Protein AF-A0A950RN17-F1 (afdb_monomer)

Radius of gyration: 42.01 Å; Cα contacts (8 Å, |Δi|>4): 14; chains: 1; bounding box: 88×68×85 Å

Mean predicted aligned error: 19.27 Å

Foldseek 3Di:
DVVVCCVVVVVVVVVVCVVVVVVVVVVVVVVVVVVVVVVVVVVVVVVVVVVVVVVVVCPDPVVVVCCCCPVVVHDDVPDDDDDPPPPPVPPPPPPPPPDDDPDPDPPPPPDPPVVVVCVVVPD

Solvent-accessible surface area (backbone atoms only — not comparable to full-atom values): 7624 Å² total; per-residue (Å²): 109,72,69,63,52,46,67,58,46,51,59,52,52,52,49,51,50,54,60,50,51,54,54,52,54,50,52,52,50,54,50,52,50,51,52,51,53,51,52,51,51,54,53,52,50,53,51,50,53,52,53,50,51,54,50,56,52,54,68,33,71,67,43,45,48,47,46,32,42,74,76,64,68,49,74,61,97,86,64,80,84,81,77,82,72,74,60,80,80,69,55,74,80,79,68,82,82,70,89,79,73,96,60,81,77,73,75,74,74,84,66,60,69,70,60,62,54,48,49,75,78,74,104

pLDDT: mean 80.18, std 14.27, range [46.09, 97.69]

Secondary structure (DSSP, 8-state):
-HHHHHHHHHHHHHHHHHHHHHHHHHHHHHHHHHHHHHHHHHHHHHHHHHHHHHHHHHTSHHHHHHHHHHTS----TT---------GGGSPP-----------------S-HHHHHHHHHH-

Sequence (123 aa):
MLRLAAVLAVPLVLYALVATGQKALDNYRLNREADALRAEVVALRGQNIQLQQDIEDARTDVAIERIAREQLGLVKPGDKPLVLLGDAASAPPAQPSAAAGAGPARPADQRPIWRQWWDVFFG

Structure (mmCIF, N/CA/C/O backbone):
data_AF-A0A950RN17-F1
#
_entry.id   AF-A0A950RN17-F1
#
loop_
_atom_site.group_PDB
_atom_site.id
_atom_site.type_symbol
_atom_site.label_atom_id
_atom_site.label_alt_id
_atom_site.label_comp_id
_atom_site.label_asym_id
_atom_site.label_entity_id
_atom_site.label_seq_id
_atom_site.pdbx_PDB_ins_code
_atom_site.Cartn_x
_atom_site.Cartn_y
_atom_site.Cartn_z
_atom_site.occupancy
_atom_site.B_iso_or_equiv
_atom_site.auth_seq_id
_atom_site.auth_comp_id
_atom_site.auth_asym_id
_atom_site.auth_atom_id
_atom_site.pdbx_PDB_model_num
ATOM 1 N N . MET A 1 1 ? 37.299 10.745 -46.561 1.0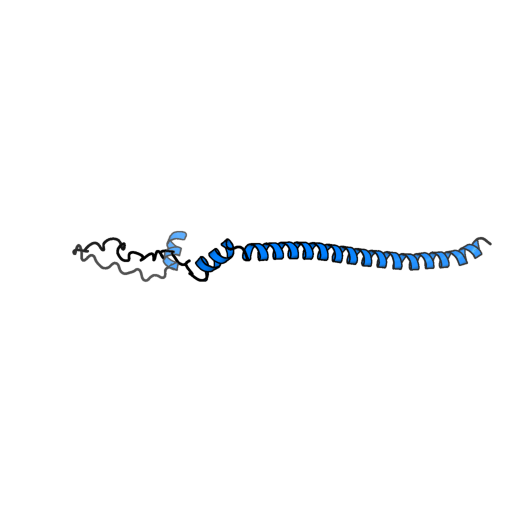0 69.44 1 MET A N 1
ATOM 2 C CA . MET A 1 1 ? 36.885 11.370 -45.283 1.00 69.44 1 MET A CA 1
ATOM 3 C C . MET A 1 1 ? 35.641 10.721 -44.675 1.00 69.44 1 MET A C 1
ATOM 5 O O . MET A 1 1 ? 35.703 10.360 -43.510 1.00 69.44 1 MET A O 1
ATOM 9 N N . LEU A 1 2 ? 34.574 10.458 -45.446 1.00 76.25 2 LEU A N 1
ATOM 10 C CA . LEU A 1 2 ? 33.336 9.834 -44.932 1.00 76.25 2 LEU A CA 1
ATOM 11 C C . LEU A 1 2 ? 33.540 8.487 -44.199 1.00 76.25 2 LEU A C 1
ATOM 13 O O . LEU A 1 2 ? 32.965 8.269 -43.140 1.00 76.25 2 LEU A O 1
ATOM 17 N N . ARG A 1 3 ? 34.398 7.596 -44.721 1.00 83.19 3 ARG A N 1
ATOM 18 C CA . ARG A 1 3 ? 34.675 6.285 -44.095 1.00 83.19 3 ARG A CA 1
ATOM 19 C C . ARG A 1 3 ? 35.429 6.386 -42.762 1.00 83.19 3 ARG A C 1
ATOM 21 O O . ARG A 1 3 ? 35.144 5.617 -41.859 1.00 83.19 3 ARG A O 1
ATOM 28 N N . LEU A 1 4 ? 36.339 7.353 -42.621 1.00 80.12 4 LEU A N 1
ATOM 29 C CA . LEU A 1 4 ? 37.053 7.611 -41.360 1.00 80.12 4 LEU A CA 1
ATOM 30 C C . LEU A 1 4 ? 36.119 8.206 -40.299 1.00 80.12 4 LEU A C 1
ATOM 32 O O . LEU A 1 4 ? 36.166 7.794 -39.144 1.00 80.12 4 LEU A O 1
ATOM 36 N N . ALA A 1 5 ? 35.224 9.114 -40.703 1.00 83.94 5 ALA A N 1
ATOM 37 C CA . ALA A 1 5 ? 34.202 9.660 -39.813 1.00 83.94 5 ALA A CA 1
ATOM 38 C C . ALA A 1 5 ? 33.239 8.567 -39.317 1.00 83.94 5 ALA A C 1
ATOM 40 O O . ALA A 1 5 ? 32.924 8.520 -38.133 1.00 83.94 5 ALA A O 1
ATOM 41 N N . ALA A 1 6 ? 32.833 7.643 -40.195 1.00 85.38 6 ALA A N 1
ATOM 42 C CA . ALA A 1 6 ? 31.977 6.518 -39.825 1.00 85.38 6 ALA A CA 1
ATOM 43 C C . ALA A 1 6 ? 32.642 5.577 -38.803 1.00 85.38 6 ALA A C 1
ATOM 45 O O . ALA A 1 6 ? 31.998 5.172 -37.840 1.00 85.38 6 ALA A O 1
ATOM 46 N N . VAL A 1 7 ? 33.936 5.277 -38.964 1.00 91.00 7 VAL A N 1
ATOM 47 C CA . VAL A 1 7 ? 34.683 4.394 -38.046 1.00 91.00 7 VAL A CA 1
ATOM 48 C C . VAL A 1 7 ? 34.784 4.976 -36.629 1.00 91.00 7 VAL A C 1
ATOM 50 O O . VAL A 1 7 ? 34.769 4.214 -35.669 1.00 91.00 7 VAL A O 1
ATOM 53 N N . LEU A 1 8 ? 34.824 6.304 -36.478 1.00 86.75 8 LEU A N 1
ATOM 54 C CA . LEU A 1 8 ? 34.800 6.969 -35.167 1.00 86.75 8 LEU A CA 1
ATOM 55 C C . LEU A 1 8 ? 33.380 7.182 -34.619 1.00 86.75 8 LEU A C 1
ATOM 57 O O . LEU A 1 8 ? 33.163 7.076 -33.414 1.00 86.75 8 LEU A O 1
ATOM 61 N N . ALA A 1 9 ? 32.404 7.460 -35.484 1.00 90.62 9 ALA A N 1
ATOM 62 C CA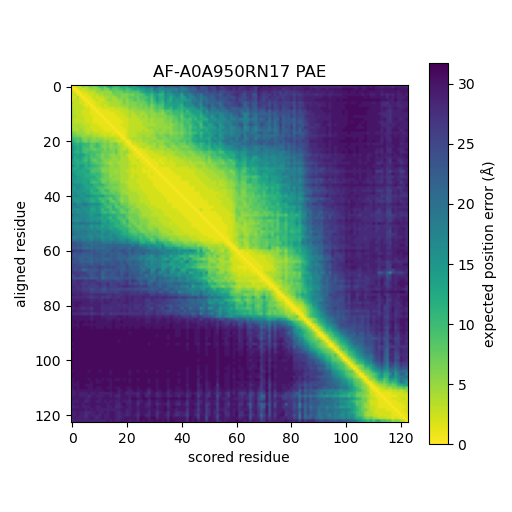 . ALA A 1 9 ? 31.033 7.743 -35.066 1.00 90.62 9 ALA A CA 1
ATOM 63 C C . ALA A 1 9 ? 30.285 6.490 -34.586 1.00 90.62 9 ALA A C 1
ATOM 65 O O . ALA A 1 9 ? 29.555 6.555 -33.601 1.00 90.62 9 ALA A O 1
ATOM 66 N N . VAL A 1 10 ? 30.478 5.342 -35.242 1.00 93.06 10 VAL A N 1
ATOM 67 C CA . VAL A 1 10 ? 29.800 4.083 -34.887 1.00 93.06 10 VAL A CA 1
ATOM 68 C C . VAL A 1 10 ? 30.054 3.648 -33.435 1.00 93.06 10 VAL A C 1
ATOM 70 O O . VAL A 1 10 ? 29.071 3.436 -32.726 1.00 93.06 10 VAL A O 1
ATOM 73 N N . PRO A 1 11 ? 31.302 3.545 -32.932 1.00 92.88 11 PRO A N 1
ATOM 74 C CA . PRO A 1 11 ? 31.536 3.157 -31.541 1.00 92.88 11 PRO A CA 1
ATOM 75 C C . PRO A 1 11 ? 31.027 4.206 -30.546 1.00 92.88 11 PRO A C 1
ATOM 77 O O . PRO A 1 11 ? 30.548 3.835 -29.479 1.00 92.88 11 PRO A O 1
ATOM 80 N N . LEU A 1 12 ? 31.060 5.497 -30.899 1.00 92.31 12 LEU A N 1
ATOM 81 C CA . LEU A 1 12 ? 30.516 6.569 -30.061 1.00 92.31 12 LEU A CA 1
ATOM 82 C C . LEU A 1 12 ? 28.993 6.437 -29.899 1.00 92.31 12 LEU A C 1
ATOM 84 O O . LEU A 1 12 ? 28.470 6.523 -28.789 1.00 92.31 12 LEU A O 1
ATOM 88 N N . VAL A 1 13 ? 28.284 6.182 -31.002 1.00 93.31 13 VAL A N 1
ATOM 89 C CA . VAL A 1 13 ? 26.833 5.947 -31.002 1.00 93.31 13 VAL A CA 1
ATOM 90 C C . VAL A 1 13 ? 26.497 4.655 -30.261 1.00 93.31 13 VAL A C 1
ATOM 92 O O . VAL A 1 13 ? 25.559 4.639 -29.467 1.00 93.31 13 VAL A O 1
ATOM 95 N N . LEU A 1 14 ? 27.281 3.591 -30.456 1.00 91.94 14 LEU A N 1
ATOM 96 C CA . LEU A 1 14 ? 27.103 2.327 -29.741 1.00 91.94 14 LEU A CA 1
ATOM 97 C C . LEU A 1 14 ? 27.278 2.514 -28.224 1.00 91.94 14 LEU A C 1
ATOM 99 O O . LEU A 1 14 ? 26.457 2.040 -27.442 1.00 91.94 14 LEU A O 1
ATOM 103 N N . TYR A 1 15 ? 28.304 3.260 -27.809 1.00 92.81 15 TYR A N 1
ATOM 104 C CA . TYR A 1 15 ? 28.537 3.608 -26.409 1.00 92.81 15 TYR A CA 1
ATOM 105 C C . TYR A 1 15 ? 27.373 4.424 -25.829 1.00 92.81 15 TYR A C 1
ATOM 107 O O . TYR A 1 15 ? 26.866 4.099 -24.755 1.00 92.81 15 TYR A O 1
ATOM 115 N N . ALA A 1 16 ? 26.895 5.437 -26.558 1.00 88.38 16 ALA A N 1
ATOM 116 C CA . ALA A 1 16 ? 25.745 6.238 -26.146 1.00 88.38 16 ALA A CA 1
ATOM 117 C C . ALA A 1 16 ? 24.456 5.403 -26.028 1.00 88.38 16 ALA A C 1
ATOM 119 O O . ALA A 1 16 ? 23.687 5.605 -25.087 1.00 88.38 16 ALA A O 1
ATOM 120 N N . LEU A 1 17 ? 24.233 4.435 -26.922 1.00 89.38 17 LEU A N 1
ATOM 121 C CA . LEU A 1 17 ? 23.099 3.506 -26.856 1.00 89.38 17 LEU A CA 1
ATOM 122 C C . LEU A 1 17 ? 23.149 2.637 -25.596 1.00 89.38 17 LEU A C 1
ATOM 124 O O . LEU A 1 17 ? 22.153 2.542 -24.880 1.00 89.38 17 LEU A O 1
ATOM 128 N N . VAL A 1 18 ? 24.308 2.052 -25.287 1.00 86.69 18 VAL A N 1
ATOM 129 C CA . VAL A 1 18 ? 24.483 1.210 -24.092 1.00 86.69 18 VAL A CA 1
ATOM 130 C C . VAL A 1 18 ? 24.330 2.034 -22.810 1.00 86.69 18 VAL A C 1
ATOM 132 O O . VAL A 1 18 ? 23.594 1.635 -21.906 1.00 86.69 18 VAL A O 1
ATOM 135 N N . ALA A 1 19 ? 24.954 3.214 -22.749 1.00 84.00 19 ALA A N 1
ATOM 136 C CA . ALA A 1 19 ? 24.894 4.095 -21.584 1.00 84.00 19 ALA A CA 1
ATOM 137 C C . ALA A 1 19 ? 23.470 4.611 -21.311 1.00 84.00 19 ALA A C 1
ATOM 139 O O . ALA A 1 19 ? 23.039 4.682 -20.159 1.00 84.00 19 ALA A O 1
ATOM 140 N N . THR A 1 20 ? 22.721 4.958 -22.361 1.00 83.69 20 THR A N 1
ATOM 141 C CA . THR A 1 20 ? 21.329 5.421 -22.230 1.00 83.69 20 THR A CA 1
ATOM 142 C C . THR A 1 20 ? 20.382 4.269 -21.897 1.00 83.69 20 THR A C 1
ATOM 144 O O . THR A 1 20 ? 19.475 4.437 -21.083 1.00 83.69 20 THR A O 1
ATOM 147 N N . GLY A 1 21 ? 20.612 3.085 -22.475 1.00 85.06 21 GLY A N 1
ATOM 148 C CA . GLY A 1 21 ? 19.787 1.900 -22.243 1.00 85.06 21 GLY A CA 1
ATOM 149 C C . GLY A 1 21 ? 19.788 1.447 -20.783 1.00 85.06 21 GLY A C 1
ATOM 150 O O . GLY A 1 21 ? 18.724 1.203 -20.216 1.00 85.06 21 GLY A O 1
ATOM 151 N N . GLN A 1 22 ? 20.961 1.409 -20.143 1.00 83.38 22 GLN A N 1
ATOM 152 C CA . GLN A 1 22 ? 21.079 1.057 -18.721 1.00 83.38 22 GLN A CA 1
ATOM 153 C C . GLN A 1 22 ? 20.341 2.062 -17.824 1.00 83.38 22 GLN A C 1
ATOM 155 O O . GLN A 1 22 ? 19.527 1.674 -16.990 1.00 83.38 22 GLN A O 1
ATOM 160 N N . LYS A 1 23 ? 20.525 3.364 -18.072 1.00 83.50 23 LYS A N 1
ATOM 161 C CA . LYS A 1 23 ? 19.847 4.425 -17.311 1.00 83.50 23 LYS A CA 1
ATOM 162 C C . LYS A 1 23 ? 18.327 4.400 -17.465 1.00 83.50 23 LYS A C 1
ATOM 164 O O . LYS A 1 23 ? 17.616 4.740 -16.521 1.00 83.50 23 LYS A O 1
ATOM 169 N N . ALA A 1 24 ? 17.817 4.035 -18.639 1.00 84.75 24 ALA A N 1
ATOM 170 C CA . ALA A 1 24 ? 16.380 3.922 -18.869 1.00 84.75 24 ALA A CA 1
ATOM 171 C C . ALA A 1 24 ? 15.765 2.767 -18.060 1.00 84.75 24 ALA A C 1
ATOM 173 O O . ALA A 1 24 ? 14.709 2.935 -17.452 1.00 84.75 24 ALA A O 1
ATOM 174 N N . LEU A 1 25 ? 16.452 1.621 -18.006 1.00 85.25 25 LEU A N 1
ATOM 175 C CA . LEU A 1 25 ? 16.035 0.460 -17.214 1.00 85.25 25 LEU A CA 1
ATOM 176 C C . LEU A 1 25 ? 16.034 0.756 -15.712 1.00 85.25 25 LEU A C 1
ATOM 178 O O . LEU A 1 25 ? 15.069 0.415 -15.027 1.00 85.25 25 LEU A O 1
ATOM 182 N N . ASP A 1 26 ? 17.075 1.419 -15.211 1.00 89.12 26 ASP A N 1
ATOM 183 C CA . ASP A 1 26 ? 17.168 1.769 -13.793 1.00 89.12 26 ASP A CA 1
ATOM 184 C C . ASP A 1 26 ? 16.091 2.779 -13.398 1.00 89.12 26 ASP A C 1
ATOM 186 O O . ASP A 1 26 ? 15.368 2.553 -12.430 1.00 89.12 26 ASP A O 1
ATOM 190 N N . ASN A 1 27 ? 15.884 3.835 -14.193 1.00 91.00 27 ASN A N 1
ATOM 191 C CA . ASN A 1 27 ? 14.799 4.787 -13.942 1.00 91.00 27 ASN A CA 1
ATOM 192 C C . ASN A 1 27 ? 13.427 4.106 -13.932 1.00 91.00 27 ASN A C 1
ATOM 194 O O . ASN A 1 27 ? 12.606 4.403 -13.069 1.00 91.00 27 ASN A O 1
ATOM 198 N N . TYR A 1 28 ? 13.176 3.168 -14.848 1.00 90.75 28 TYR A N 1
ATOM 199 C CA . TYR A 1 28 ? 11.914 2.432 -14.867 1.00 90.75 28 TYR A CA 1
ATOM 200 C C . TYR A 1 28 ? 11.708 1.593 -13.596 1.00 90.75 28 TYR A C 1
ATOM 202 O O . TYR A 1 28 ? 10.607 1.574 -13.042 1.00 90.75 28 TYR A O 1
ATOM 210 N N . ARG A 1 29 ? 12.762 0.930 -13.103 1.00 91.56 29 ARG A N 1
ATOM 211 C CA . ARG A 1 29 ? 12.724 0.157 -11.850 1.00 91.56 29 ARG A CA 1
ATOM 212 C C . ARG A 1 29 ? 12.482 1.050 -10.637 1.00 91.56 29 ARG A C 1
ATOM 214 O O . ARG A 1 29 ? 11.577 0.761 -9.862 1.00 91.56 29 ARG A O 1
ATOM 221 N N . LEU A 1 30 ? 13.226 2.150 -10.522 1.00 92.62 30 LEU A N 1
ATOM 222 C CA . LEU A 1 30 ? 13.065 3.113 -9.431 1.00 92.62 30 LEU A CA 1
ATOM 223 C C . LEU A 1 30 ? 11.653 3.705 -9.416 1.00 92.62 30 LEU A C 1
ATOM 225 O O . LEU A 1 30 ? 11.051 3.839 -8.355 1.00 92.62 30 LEU A O 1
ATOM 229 N N . ASN A 1 31 ? 11.099 4.033 -10.585 1.00 94.12 31 ASN A N 1
ATOM 230 C CA . ASN A 1 31 ? 9.759 4.603 -10.659 1.00 94.12 31 ASN A CA 1
ATOM 231 C C . ASN A 1 31 ? 8.684 3.577 -10.270 1.00 94.12 31 ASN A C 1
ATOM 233 O O . ASN A 1 31 ? 7.763 3.908 -9.532 1.00 94.12 31 ASN A O 1
ATOM 237 N N . ARG A 1 32 ? 8.837 2.317 -10.699 1.00 95.12 32 ARG A N 1
ATOM 238 C CA . ARG A 1 32 ? 7.983 1.194 -10.271 1.00 95.12 32 ARG A CA 1
ATOM 239 C C . ARG A 1 32 ? 8.004 0.999 -8.757 1.00 95.12 32 ARG A C 1
ATOM 241 O O . ARG A 1 32 ? 6.949 0.807 -8.162 1.00 95.12 32 ARG A O 1
ATOM 248 N N . GLU A 1 33 ? 9.185 1.038 -8.150 1.00 94.69 33 GLU A N 1
ATOM 249 C CA . GLU A 1 33 ? 9.347 0.902 -6.702 1.00 94.69 33 GLU A CA 1
ATOM 250 C C . GLU A 1 33 ? 8.727 2.094 -5.963 1.00 94.69 33 GLU A C 1
ATOM 252 O O . GLU A 1 33 ? 7.950 1.905 -5.030 1.00 94.69 33 GLU A O 1
ATOM 257 N N . ALA A 1 34 ? 8.962 3.317 -6.443 1.00 95.56 34 ALA A N 1
ATOM 258 C CA . ALA A 1 34 ? 8.337 4.515 -5.893 1.00 95.56 34 ALA A CA 1
ATOM 259 C 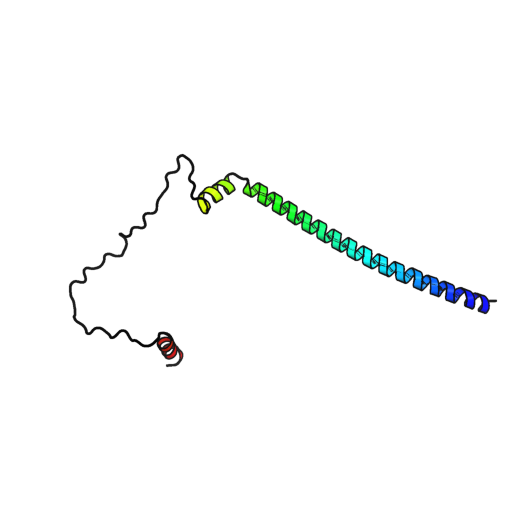C . ALA A 1 34 ? 6.802 4.455 -5.961 1.00 95.56 34 ALA A C 1
ATOM 261 O O . ALA A 1 34 ? 6.131 4.834 -5.002 1.00 95.56 34 ALA A O 1
ATOM 262 N N . ASP A 1 35 ? 6.236 3.967 -7.065 1.00 96.50 35 ASP A N 1
ATOM 263 C CA . ASP A 1 35 ? 4.788 3.826 -7.219 1.00 96.50 35 ASP A CA 1
ATOM 264 C C . ASP A 1 35 ? 4.214 2.736 -6.301 1.00 96.50 35 ASP A C 1
ATOM 266 O O . ASP A 1 35 ? 3.155 2.941 -5.702 1.00 96.50 35 ASP A O 1
ATOM 270 N N . ALA A 1 36 ? 4.930 1.624 -6.108 1.00 96.69 36 ALA A N 1
ATOM 271 C CA . ALA A 1 36 ? 4.549 0.587 -5.150 1.00 96.69 36 ALA A CA 1
ATOM 272 C C . ALA A 1 36 ? 4.543 1.117 -3.705 1.00 96.69 36 ALA A C 1
ATOM 274 O O . ALA A 1 36 ? 3.544 0.968 -3.001 1.00 96.69 36 ALA A O 1
ATOM 275 N N . LEU A 1 37 ? 5.605 1.817 -3.293 1.00 96.50 37 LEU A N 1
ATOM 276 C CA . LEU A 1 37 ? 5.697 2.435 -1.966 1.00 96.50 37 LEU A CA 1
ATOM 277 C C . LEU A 1 37 ? 4.601 3.486 -1.750 1.00 96.50 37 LEU A C 1
ATOM 279 O O . LEU A 1 37 ? 4.008 3.565 -0.677 1.00 96.50 37 LEU A O 1
ATOM 283 N N . ARG A 1 38 ? 4.289 4.296 -2.768 1.00 96.69 38 ARG A N 1
ATOM 284 C CA . ARG A 1 38 ? 3.184 5.266 -2.694 1.00 96.69 38 ARG A CA 1
ATOM 285 C C . ARG A 1 38 ? 1.844 4.573 -2.469 1.00 96.69 38 ARG A C 1
ATOM 287 O O . ARG A 1 38 ? 1.065 5.041 -1.639 1.00 96.69 38 ARG A O 1
ATOM 294 N N . ALA A 1 39 ? 1.579 3.477 -3.180 1.00 96.69 39 ALA A N 1
ATOM 295 C CA . ALA A 1 39 ? 0.357 2.701 -3.000 1.00 96.69 39 ALA A CA 1
ATOM 296 C C . ALA A 1 39 ? 0.264 2.115 -1.581 1.00 96.69 39 ALA A C 1
ATOM 298 O O . ALA A 1 39 ? -0.788 2.206 -0.948 1.00 96.69 39 ALA A O 1
ATOM 299 N N . GLU A 1 40 ? 1.372 1.597 -1.050 1.00 96.50 40 GLU A N 1
ATOM 300 C CA . GLU A 1 40 ? 1.447 1.080 0.319 1.00 96.50 40 GLU A CA 1
ATOM 301 C C . GLU A 1 40 ? 1.177 2.171 1.364 1.00 96.50 40 GLU A C 1
ATOM 303 O O . GLU A 1 40 ? 0.370 1.977 2.271 1.00 96.50 40 GLU A O 1
ATOM 308 N N . VAL A 1 41 ? 1.763 3.361 1.201 1.00 97.25 41 VAL A N 1
ATOM 309 C CA . VAL A 1 41 ? 1.505 4.505 2.089 1.00 97.25 41 VAL A CA 1
ATOM 310 C C . VAL A 1 41 ? 0.027 4.897 2.082 1.00 97.25 41 VAL A C 1
ATOM 312 O O . VAL A 1 41 ? -0.534 5.192 3.137 1.00 97.25 41 VAL A O 1
ATOM 315 N N . VAL A 1 42 ? -0.621 4.912 0.914 1.00 97.69 42 VAL A N 1
ATOM 316 C CA . VAL A 1 42 ? -2.058 5.212 0.814 1.00 97.69 42 VAL A CA 1
ATOM 317 C C . VAL A 1 42 ? -2.885 4.142 1.529 1.00 97.69 42 VAL A C 1
ATOM 319 O O . VAL A 1 42 ? -3.774 4.490 2.307 1.00 97.69 42 VAL A O 1
ATOM 322 N N . ALA A 1 43 ? -2.562 2.862 1.332 1.00 97.25 43 ALA A N 1
ATOM 323 C CA . ALA A 1 43 ? -3.244 1.758 2.001 1.00 97.25 43 ALA A CA 1
ATOM 324 C C . ALA A 1 43 ? -3.095 1.831 3.531 1.00 97.25 43 ALA A C 1
ATOM 326 O O . ALA A 1 43 ? -4.092 1.763 4.250 1.00 97.25 43 ALA A O 1
ATOM 327 N N . LEU A 1 44 ? -1.875 2.047 4.032 1.00 96.44 44 LEU A N 1
ATOM 328 C CA . LEU A 1 44 ? -1.592 2.172 5.464 1.00 96.44 44 LEU A CA 1
ATOM 329 C C . LEU A 1 44 ? -2.286 3.382 6.090 1.00 96.44 44 LEU A C 1
ATOM 331 O O . LEU A 1 44 ? -2.808 3.286 7.198 1.00 96.44 44 LEU A O 1
ATOM 335 N N . ARG A 1 45 ? -2.342 4.518 5.387 1.00 96.62 45 ARG A N 1
ATOM 336 C CA . ARG A 1 45 ? -3.098 5.689 5.854 1.00 96.62 45 ARG A CA 1
ATOM 337 C C . ARG A 1 45 ? -4.591 5.395 5.951 1.00 96.62 45 ARG A C 1
ATOM 339 O O . ARG A 1 45 ? -5.201 5.773 6.944 1.00 96.62 45 ARG A O 1
ATOM 346 N N . GLY A 1 46 ? -5.159 4.698 4.965 1.00 97.00 46 GLY A N 1
ATOM 347 C CA . GLY A 1 46 ? -6.557 4.267 5.003 1.00 97.00 46 GLY A CA 1
ATOM 348 C C . GLY A 1 46 ? -6.849 3.361 6.201 1.00 97.00 46 GLY A C 1
ATOM 349 O O . GLY A 1 46 ? -7.791 3.614 6.946 1.00 97.00 46 GLY A O 1
ATOM 350 N N . GLN A 1 47 ? -5.988 2.369 6.443 1.00 95.81 47 GLN A N 1
ATOM 351 C CA . GLN A 1 47 ? -6.095 1.497 7.618 1.00 95.81 47 GLN A CA 1
ATOM 352 C C . GLN A 1 47 ? -5.990 2.291 8.919 1.00 95.81 47 GLN A C 1
ATOM 354 O O . GLN A 1 47 ? -6.783 2.088 9.829 1.00 95.81 47 GLN A O 1
ATOM 359 N N . ASN A 1 48 ? -5.043 3.224 9.010 1.00 96.31 48 ASN A N 1
ATOM 360 C CA . ASN A 1 48 ? -4.867 4.026 10.212 1.00 96.31 48 ASN A CA 1
ATOM 361 C C . ASN A 1 48 ? -6.110 4.870 10.530 1.00 96.31 48 ASN A C 1
ATOM 363 O O . ASN A 1 48 ? -6.526 4.907 11.682 1.00 96.31 48 ASN A O 1
ATOM 367 N N . ILE A 1 49 ? -6.729 5.489 9.519 1.00 96.62 49 ILE A N 1
ATOM 368 C CA . ILE A 1 49 ? -7.981 6.242 9.687 1.00 96.62 49 ILE A CA 1
ATOM 369 C C . ILE A 1 49 ? -9.100 5.324 10.184 1.00 96.62 49 ILE A C 1
ATOM 371 O O . ILE A 1 49 ? -9.800 5.691 11.123 1.00 96.62 49 ILE A O 1
ATOM 375 N N . GLN A 1 50 ? -9.241 4.131 9.600 1.00 94.69 50 GLN A N 1
ATOM 376 C CA . GLN A 1 50 ? -10.247 3.166 10.044 1.00 94.69 50 GLN A CA 1
ATOM 377 C C . GLN A 1 50 ? -10.028 2.760 11.505 1.00 94.69 50 GLN A C 1
ATOM 379 O O . GLN A 1 50 ? -10.946 2.842 12.309 1.00 94.69 50 GLN A O 1
ATOM 384 N N . LEU A 1 51 ? -8.794 2.411 11.880 1.00 94.44 51 LEU A N 1
ATOM 385 C CA . LEU A 1 51 ? -8.471 2.047 13.261 1.00 94.44 51 LEU A CA 1
ATOM 386 C C . LEU A 1 51 ? -8.732 3.200 14.239 1.00 94.44 51 LEU A C 1
ATOM 388 O O . LEU A 1 51 ? -9.153 2.961 15.366 1.00 94.44 51 LEU A O 1
ATOM 392 N N . GLN A 1 52 ? -8.476 4.446 13.836 1.00 92.62 52 GLN A N 1
ATOM 393 C CA . GLN A 1 52 ? -8.800 5.604 14.668 1.00 92.62 52 GLN A CA 1
ATOM 394 C C . GLN A 1 52 ? -10.310 5.732 14.886 1.00 92.62 52 GLN A C 1
ATOM 396 O O . GLN A 1 52 ? -10.726 5.978 16.013 1.00 92.62 52 GLN A O 1
ATOM 401 N N . GLN A 1 53 ? -11.121 5.524 13.846 1.00 91.88 53 GLN A N 1
ATOM 402 C CA . GLN A 1 53 ? -12.581 5.517 13.973 1.00 91.88 53 GLN A CA 1
ATOM 403 C C . GLN A 1 53 ? -13.049 4.402 14.906 1.00 91.88 53 GLN A C 1
ATOM 405 O O . GLN A 1 53 ? -13.805 4.672 15.832 1.00 91.88 53 GLN A O 1
ATOM 410 N N . ASP A 1 54 ? -12.516 3.190 14.746 1.00 87.19 54 ASP A N 1
ATOM 411 C CA . ASP A 1 54 ? -12.860 2.053 15.601 1.00 87.19 54 ASP A CA 1
ATOM 412 C C . ASP A 1 54 ? -12.513 2.325 17.080 1.00 87.19 54 ASP A C 1
ATOM 414 O O . ASP A 1 54 ? -13.257 1.937 17.983 1.00 87.19 54 ASP A O 1
ATOM 418 N N . ILE A 1 55 ? -11.394 3.012 17.350 1.00 88.00 55 ILE A N 1
ATOM 419 C CA . ILE A 1 55 ? -11.002 3.426 18.707 1.00 88.00 55 ILE A CA 1
ATOM 420 C C . ILE A 1 55 ? -11.973 4.465 19.271 1.00 88.00 55 ILE A C 1
ATOM 422 O O . ILE A 1 55 ? -12.365 4.355 20.433 1.00 88.00 55 ILE A O 1
ATOM 426 N N . GLU A 1 56 ? -12.338 5.477 18.488 1.00 86.75 56 GLU A N 1
ATOM 427 C CA . GLU A 1 56 ? -13.277 6.510 18.929 1.00 86.75 56 GLU A CA 1
ATOM 428 C C . GLU A 1 56 ? -14.673 5.921 19.175 1.00 86.75 56 GLU A C 1
ATOM 430 O O . GLU A 1 56 ? -15.271 6.183 20.219 1.00 86.75 56 GLU A O 1
ATOM 435 N N . ASP A 1 57 ? -15.139 5.022 18.308 1.00 82.69 57 ASP A N 1
ATOM 436 C CA . ASP A 1 57 ? -16.394 4.293 18.489 1.00 82.69 57 ASP A CA 1
ATOM 437 C C . ASP A 1 57 ? -16.356 3.413 19.745 1.00 82.69 57 ASP A C 1
ATOM 439 O O . ASP A 1 57 ? -17.300 3.415 20.541 1.00 82.69 57 ASP A O 1
ATOM 443 N N . ALA A 1 58 ? -15.248 2.705 19.985 1.00 78.12 58 ALA A N 1
ATOM 444 C CA . ALA A 1 58 ? -15.060 1.886 21.182 1.00 78.12 58 ALA A CA 1
ATOM 445 C C . ALA A 1 58 ? -15.015 2.706 22.485 1.00 78.12 58 ALA A C 1
ATOM 447 O O . ALA A 1 58 ? -15.303 2.167 23.555 1.00 78.12 58 ALA A O 1
ATOM 448 N N . ARG A 1 59 ? -14.672 3.998 22.412 1.00 79.38 59 ARG A N 1
ATOM 449 C CA . ARG A 1 59 ? -14.675 4.929 23.553 1.00 79.38 59 ARG A CA 1
ATOM 450 C C . ARG A 1 59 ? -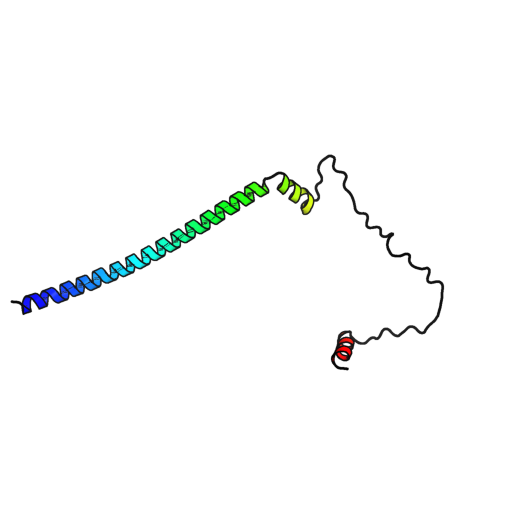16.050 5.508 23.863 1.00 79.38 59 ARG A C 1
ATOM 452 O O . ARG A 1 59 ? -16.206 6.128 24.912 1.00 79.38 59 ARG A O 1
ATOM 459 N N . THR A 1 60 ? -17.036 5.330 22.987 1.00 82.56 60 THR A N 1
ATOM 460 C CA . THR A 1 60 ? -18.393 5.817 23.247 1.00 82.56 60 THR A CA 1
ATOM 461 C C . THR A 1 60 ? -19.036 5.072 24.418 1.00 82.56 60 THR A C 1
ATOM 463 O O . THR A 1 60 ? -18.855 3.863 24.587 1.00 82.56 60 THR A O 1
ATOM 466 N N . ASP A 1 61 ? -19.861 5.777 25.197 1.00 74.56 61 ASP A N 1
ATOM 467 C CA . ASP A 1 61 ? -20.593 5.198 26.334 1.00 74.56 61 ASP A CA 1
ATOM 468 C C . ASP A 1 61 ? -21.431 3.975 25.936 1.00 74.56 61 ASP A C 1
ATOM 470 O O . ASP A 1 61 ? -21.585 3.045 26.723 1.00 74.56 61 ASP A O 1
ATOM 474 N N . VAL A 1 62 ? -21.936 3.942 24.698 1.00 79.81 62 VAL A N 1
ATOM 475 C CA . VAL A 1 62 ? -22.707 2.817 24.150 1.00 79.81 62 VAL A CA 1
ATOM 476 C C . VAL A 1 62 ? -21.833 1.576 23.975 1.00 79.81 62 VAL A C 1
ATOM 478 O O . VAL A 1 62 ? -22.249 0.477 24.341 1.00 79.81 62 VAL A O 1
ATOM 481 N N . ALA A 1 63 ? -20.619 1.726 23.441 1.00 76.31 63 ALA A N 1
ATOM 482 C CA . ALA A 1 63 ? -19.693 0.610 23.272 1.00 76.31 63 ALA A CA 1
ATOM 483 C C . ALA A 1 63 ? -19.188 0.090 24.625 1.00 76.31 63 ALA A C 1
ATOM 485 O O . ALA A 1 63 ? -19.131 -1.124 24.836 1.00 76.31 63 ALA A O 1
ATOM 486 N N . ILE A 1 64 ? -18.903 0.999 25.561 1.00 80.69 64 ILE A N 1
ATOM 487 C CA . ILE A 1 64 ? -18.520 0.664 26.937 1.00 80.69 64 ILE A CA 1
ATOM 488 C C . ILE A 1 64 ? -19.659 -0.080 27.639 1.00 80.69 64 ILE A C 1
ATOM 490 O O . ILE A 1 64 ? -19.424 -1.121 28.248 1.00 80.69 64 ILE A O 1
ATOM 494 N N . GLU A 1 65 ? -20.897 0.403 27.525 1.00 82.38 65 GLU A N 1
ATOM 495 C CA . GLU A 1 65 ? -22.071 -0.251 28.101 1.00 82.38 65 GLU A CA 1
ATOM 496 C C . GLU A 1 65 ? -22.317 -1.629 27.481 1.00 82.38 65 GLU A C 1
ATOM 498 O O . GLU A 1 65 ? -22.604 -2.578 28.210 1.00 82.38 65 GLU A O 1
ATOM 503 N N . ARG A 1 66 ? -22.141 -1.774 26.163 1.00 82.00 66 ARG A N 1
ATOM 504 C CA . ARG A 1 66 ? -22.239 -3.070 25.484 1.00 82.00 66 ARG A CA 1
ATOM 505 C C . ARG A 1 66 ? -21.220 -4.063 26.041 1.00 82.00 66 ARG A C 1
ATOM 507 O O . ARG A 1 66 ? -21.600 -5.157 26.441 1.00 82.00 66 ARG A O 1
ATOM 514 N N . ILE A 1 67 ? -19.945 -3.676 26.135 1.00 82.06 67 ILE A N 1
ATOM 515 C CA . ILE A 1 67 ? -18.890 -4.534 26.703 1.00 82.06 67 ILE A CA 1
ATOM 516 C C . ILE A 1 67 ? -19.187 -4.851 28.177 1.00 82.06 67 ILE A C 1
ATOM 518 O O . ILE A 1 67 ? -19.085 -6.005 28.595 1.00 82.06 67 ILE A O 1
ATOM 522 N N . ALA A 1 68 ? -19.608 -3.853 28.957 1.00 84.31 68 ALA A N 1
ATOM 523 C CA . ALA A 1 68 ? -19.952 -4.015 30.364 1.00 84.31 68 ALA A CA 1
ATOM 524 C C . ALA A 1 68 ? -21.102 -5.013 30.568 1.00 84.31 68 ALA A C 1
ATOM 526 O O . ALA A 1 68 ? -20.992 -5.885 31.425 1.00 84.31 68 ALA A O 1
ATOM 527 N N . ARG A 1 69 ? -22.171 -4.938 29.767 1.00 83.19 69 ARG A N 1
ATOM 528 C CA . ARG A 1 69 ? -23.338 -5.826 29.883 1.00 83.19 69 ARG A CA 1
ATOM 529 C C . ARG A 1 69 ? -23.089 -7.215 29.296 1.00 83.19 69 ARG A C 1
ATOM 531 O O . ARG A 1 69 ? -23.437 -8.203 29.933 1.00 83.19 69 ARG A O 1
ATOM 538 N N . GLU A 1 70 ? -22.500 -7.301 28.105 1.00 83.19 70 GLU A N 1
ATOM 539 C CA . GLU A 1 70 ? -22.364 -8.564 27.363 1.00 83.19 70 GLU A CA 1
ATOM 540 C C . GLU A 1 70 ? -21.163 -9.394 27.816 1.00 83.19 70 GLU A C 1
ATOM 542 O O . GLU A 1 70 ? -21.281 -10.605 27.980 1.00 83.19 70 GLU A O 1
ATOM 547 N N . GLN A 1 71 ? -20.003 -8.760 28.012 1.00 82.31 71 GLN A N 1
ATOM 548 C CA . GLN A 1 71 ? -18.765 -9.479 28.334 1.00 82.31 71 GLN A CA 1
ATOM 549 C C . GLN A 1 71 ? -18.513 -9.550 29.838 1.00 82.31 71 GLN A C 1
ATOM 551 O O . GLN A 1 71 ? -17.983 -10.547 30.323 1.00 82.31 71 GLN A O 1
ATOM 556 N N . LEU A 1 72 ? -18.878 -8.498 30.577 1.00 81.31 72 LEU A N 1
ATOM 557 C CA . LEU A 1 72 ? -18.590 -8.390 32.011 1.00 81.31 72 LEU A CA 1
ATOM 558 C C . LEU A 1 72 ? -19.821 -8.647 32.899 1.00 81.31 72 LEU A C 1
ATOM 560 O O . LEU A 1 72 ? -19.670 -8.752 34.115 1.00 81.31 72 LEU A O 1
ATOM 564 N N . GLY A 1 73 ? -21.029 -8.753 32.326 1.00 81.88 73 GLY A N 1
ATOM 565 C CA . GLY A 1 73 ? -22.274 -8.970 33.077 1.00 81.88 73 GLY A CA 1
ATOM 566 C C . GLY A 1 73 ? -22.612 -7.852 34.073 1.00 81.88 73 GLY A C 1
ATOM 567 O O . GLY A 1 73 ? -23.391 -8.060 35.003 1.00 81.88 73 GLY A O 1
ATOM 568 N N . LEU A 1 74 ? -22.002 -6.676 33.914 1.00 80.19 74 LEU A N 1
ATOM 569 C CA . LEU A 1 74 ? -22.171 -5.525 34.788 1.00 80.19 74 LEU A CA 1
ATOM 570 C C . LEU A 1 74 ? -23.483 -4.804 34.462 1.00 80.19 74 LEU A C 1
ATOM 572 O O . LEU A 1 74 ? -23.850 -4.612 33.302 1.00 80.19 74 LEU A O 1
ATOM 576 N N . VAL A 1 75 ? -24.177 -4.367 35.510 1.00 76.19 75 VAL A N 1
ATOM 577 C CA . VAL A 1 75 ? -25.445 -3.631 35.434 1.00 76.19 75 VAL A CA 1
ATOM 578 C C . VAL A 1 75 ? -25.279 -2.249 36.065 1.00 76.19 75 VAL A C 1
ATOM 580 O O . VAL A 1 75 ? -24.504 -2.088 37.011 1.00 76.19 75 VAL A O 1
ATOM 583 N N . LYS A 1 76 ? -25.969 -1.228 35.538 1.00 77.38 76 LYS A N 1
ATOM 584 C CA . LYS A 1 76 ? -25.853 0.141 36.064 1.00 77.38 76 LYS A CA 1
ATOM 585 C C . LYS A 1 76 ? -26.531 0.250 37.442 1.00 77.38 76 LYS A C 1
ATOM 587 O O . LYS A 1 76 ? -27.527 -0.433 37.685 1.00 77.38 76 LYS A O 1
ATOM 592 N N . PRO A 1 77 ? -26.043 1.118 38.353 1.00 68.62 77 PRO A N 1
ATOM 593 C CA . PRO A 1 77 ? -26.718 1.380 39.624 1.00 68.62 77 PRO A CA 1
ATOM 594 C C . PRO A 1 77 ? -28.159 1.860 39.381 1.00 68.62 77 PRO A C 1
ATOM 596 O O . PRO A 1 77 ? -28.362 2.918 38.790 1.00 68.62 77 PRO A O 1
ATOM 599 N N . GLY A 1 78 ? -29.151 1.074 39.814 1.00 73.88 78 GLY A N 1
ATOM 600 C CA . GLY A 1 78 ? -30.581 1.326 39.570 1.00 73.88 78 GLY A CA 1
ATOM 601 C C . GLY A 1 78 ? -31.253 0.357 38.587 1.00 73.88 78 GLY A C 1
ATOM 602 O O . GLY A 1 78 ? -32.483 0.292 38.562 1.00 73.88 78 GLY A O 1
ATOM 603 N N . ASP A 1 79 ? -30.483 -0.443 37.843 1.00 72.88 79 ASP A N 1
ATOM 604 C CA . ASP A 1 79 ? -31.019 -1.522 37.008 1.00 72.88 79 ASP A CA 1
ATOM 605 C C . ASP A 1 79 ? -31.538 -2.677 37.887 1.00 72.88 79 ASP A C 1
ATOM 607 O O . ASP A 1 79 ? -30.912 -3.062 38.878 1.00 72.88 79 ASP A O 1
ATOM 611 N N . LYS A 1 80 ? -32.685 -3.266 37.518 1.00 74.00 80 LYS A N 1
ATOM 612 C CA . LYS A 1 80 ? -33.220 -4.482 38.154 1.00 74.00 80 LYS A CA 1
ATOM 613 C C . LYS A 1 80 ? -32.756 -5.706 37.356 1.00 74.00 80 LYS A C 1
ATOM 615 O O . LYS A 1 80 ? -33.283 -5.913 36.262 1.00 74.00 80 LYS A O 1
ATOM 620 N N . PRO A 1 81 ? -31.799 -6.512 37.850 1.00 67.19 81 PRO A N 1
ATOM 621 C CA . PRO A 1 81 ? -31.347 -7.693 37.125 1.00 67.19 81 PRO A CA 1
ATOM 622 C C . PRO A 1 81 ? -32.496 -8.702 37.014 1.00 67.19 81 PRO A C 1
ATOM 624 O O . PRO A 1 81 ? -32.999 -9.201 38.021 1.00 67.19 81 PRO A O 1
ATOM 627 N N . LEU A 1 82 ? -32.929 -8.991 35.785 1.00 69.50 82 LEU A N 1
ATOM 628 C CA . LEU A 1 82 ? -33.906 -10.040 35.511 1.00 69.50 82 LEU A CA 1
ATOM 629 C C . LEU A 1 82 ? -33.156 -11.368 35.384 1.00 69.50 82 LEU A C 1
ATOM 631 O O . LEU A 1 82 ? -32.604 -11.686 34.333 1.00 69.50 82 LEU A O 1
ATOM 635 N N . VAL A 1 83 ? -33.116 -12.140 36.467 1.00 73.88 83 VAL A N 1
ATOM 636 C CA . VAL A 1 83 ? -32.633 -13.521 36.409 1.00 73.88 83 VAL A CA 1
ATOM 637 C C . VAL A 1 83 ? -33.763 -14.370 35.843 1.00 73.88 83 VAL A C 1
ATOM 639 O O . VAL A 1 83 ? -34.787 -14.567 36.497 1.00 73.88 83 VAL A O 1
ATOM 642 N N . LEU A 1 84 ? -33.582 -14.861 34.619 1.00 76.19 84 LEU A N 1
ATOM 643 C CA . LEU A 1 84 ? -34.413 -15.920 34.058 1.00 76.19 84 LEU A CA 1
ATOM 644 C C . LEU A 1 84 ? -34.136 -17.189 34.872 1.00 76.19 84 LEU A C 1
ATOM 646 O O . LEU A 1 84 ? -33.237 -17.965 34.551 1.00 76.19 84 LEU A O 1
ATOM 650 N N . LEU A 1 85 ? -34.885 -17.389 35.959 1.00 73.44 85 LEU A N 1
ATOM 651 C CA . LEU A 1 85 ? -35.080 -18.724 36.505 1.00 73.44 85 LEU A CA 1
ATOM 652 C C . LEU A 1 85 ? -35.796 -19.488 35.400 1.00 73.44 85 LEU A C 1
ATOM 654 O O . LEU A 1 85 ? -36.992 -19.307 35.189 1.00 73.44 85 LEU A O 1
ATOM 658 N N . GLY A 1 86 ? -35.040 -20.271 34.630 1.00 55.62 86 GLY A N 1
ATOM 659 C CA . GLY A 1 86 ? -35.643 -21.278 33.780 1.00 55.62 86 GLY A CA 1
ATOM 660 C C . GLY A 1 86 ? -36.549 -22.097 34.682 1.00 55.62 86 GLY A C 1
ATOM 661 O O . GLY A 1 86 ? -36.063 -22.726 35.625 1.00 55.62 86 GLY A O 1
ATOM 662 N N . ASP A 1 87 ? -37.855 -22.019 34.447 1.00 55.19 87 ASP A N 1
ATOM 663 C CA . ASP A 1 87 ? -38.814 -22.873 35.113 1.00 55.19 87 ASP A CA 1
ATOM 664 C C . ASP A 1 87 ? -38.435 -24.314 34.772 1.00 55.19 87 ASP A C 1
ATOM 666 O O . ASP A 1 87 ? -38.899 -24.891 33.792 1.00 55.19 87 ASP A O 1
ATOM 670 N N . ALA A 1 88 ? -37.657 -24.949 35.649 1.00 52.41 88 ALA A N 1
ATOM 671 C CA . ALA A 1 88 ? -37.634 -26.401 35.759 1.00 52.41 88 ALA A CA 1
ATOM 672 C C . ALA A 1 88 ? -39.057 -26.954 36.020 1.00 52.41 88 ALA A C 1
ATOM 674 O O . ALA A 1 88 ? -39.283 -28.157 35.932 1.00 52.41 88 ALA A O 1
ATOM 675 N N . ALA A 1 89 ? -40.029 -26.076 36.305 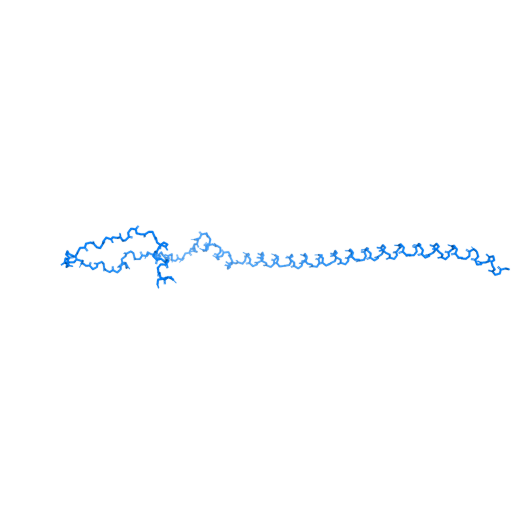1.00 51.31 89 ALA A N 1
ATOM 676 C CA . ALA A 1 89 ? -41.449 -26.359 36.437 1.00 51.31 89 ALA A CA 1
ATOM 677 C C . ALA A 1 89 ? -42.253 -26.320 35.120 1.00 51.31 89 ALA A C 1
ATOM 679 O O . ALA A 1 89 ? -43.453 -26.576 35.153 1.00 51.31 89 ALA A O 1
ATOM 680 N N . SER A 1 90 ? -41.631 -26.065 33.963 1.00 49.00 90 SER A N 1
ATOM 681 C CA . SER A 1 90 ? -42.245 -26.356 32.656 1.00 49.00 90 SER A CA 1
ATOM 682 C C . SER A 1 90 ? -41.489 -27.449 31.897 1.00 49.00 90 SER A C 1
ATOM 684 O O . SER A 1 90 ? -41.440 -27.480 30.671 1.00 49.00 90 SER A O 1
ATOM 686 N N . ALA A 1 91 ? -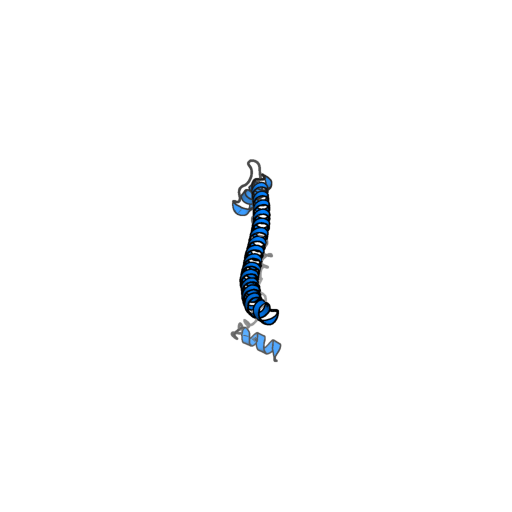40.987 -28.447 32.633 1.00 53.28 91 ALA A N 1
ATOM 687 C CA . ALA A 1 91 ? -41.130 -29.802 32.121 1.00 53.28 91 ALA A CA 1
ATOM 688 C C . ALA A 1 91 ? -42.643 -30.049 31.925 1.00 53.28 91 ALA A C 1
ATOM 690 O O . ALA A 1 91 ? -43.410 -29.763 32.851 1.00 53.28 91 ALA A O 1
ATOM 691 N N . PRO A 1 92 ? -43.103 -30.536 30.754 1.00 62.22 92 PRO A N 1
ATOM 692 C CA . PRO A 1 92 ? -44.488 -30.966 30.581 1.00 62.22 92 PRO A CA 1
ATOM 693 C C . PRO A 1 92 ? -44.873 -31.837 31.777 1.00 62.22 92 PRO A C 1
ATOM 695 O O . PRO A 1 92 ? -44.018 -32.618 32.208 1.00 62.22 92 PRO A O 1
ATOM 698 N N . PRO A 1 93 ? -46.091 -31.711 32.339 1.00 52.81 93 PRO A N 1
ATOM 699 C CA . PRO A 1 93 ? -46.464 -32.484 33.511 1.00 52.81 93 PRO A CA 1
ATOM 700 C C . PRO A 1 93 ? -46.145 -33.938 33.203 1.00 52.81 93 PRO A C 1
ATOM 702 O O . PRO A 1 93 ? -46.657 -34.487 32.224 1.00 52.81 93 PRO A O 1
ATOM 705 N N . ALA A 1 94 ? -45.233 -34.516 33.988 1.00 59.44 94 ALA A N 1
ATOM 706 C CA . ALA A 1 94 ? -44.990 -35.939 33.969 1.00 59.44 94 ALA A CA 1
ATOM 707 C C . ALA A 1 94 ? -46.357 -36.566 34.212 1.00 59.44 94 ALA A C 1
ATOM 709 O O . ALA A 1 94 ? -46.896 -36.507 35.319 1.00 59.44 94 ALA A O 1
ATOM 710 N N . GLN A 1 95 ? -46.968 -37.044 33.126 1.00 53.59 95 GLN A N 1
ATOM 711 C CA . GLN A 1 95 ? -48.232 -37.741 33.186 1.00 53.59 95 GLN A CA 1
ATOM 712 C C . GLN A 1 95 ? -48.037 -38.840 34.226 1.00 53.59 95 GLN A C 1
ATOM 714 O O . GLN A 1 95 ? -47.029 -39.555 34.157 1.00 53.59 95 GLN A O 1
ATOM 719 N N . PRO A 1 96 ? -48.943 -38.976 35.203 1.00 50.31 96 PRO A N 1
ATOM 720 C CA . PRO A 1 96 ? -48.945 -40.150 36.043 1.00 50.31 96 PRO A CA 1
ATOM 721 C C . PRO A 1 96 ? -49.114 -41.323 35.084 1.00 50.31 96 PRO A C 1
ATOM 723 O O . PRO A 1 96 ? -50.198 -41.532 34.538 1.00 50.31 96 PRO A O 1
ATOM 726 N N . SER A 1 97 ? -48.029 -42.051 34.823 1.00 59.50 97 SER A N 1
ATOM 727 C CA . SER A 1 97 ? -48.087 -43.349 34.166 1.00 59.50 97 SER A CA 1
ATOM 728 C C . SER A 1 97 ? -48.714 -44.299 35.180 1.00 59.50 9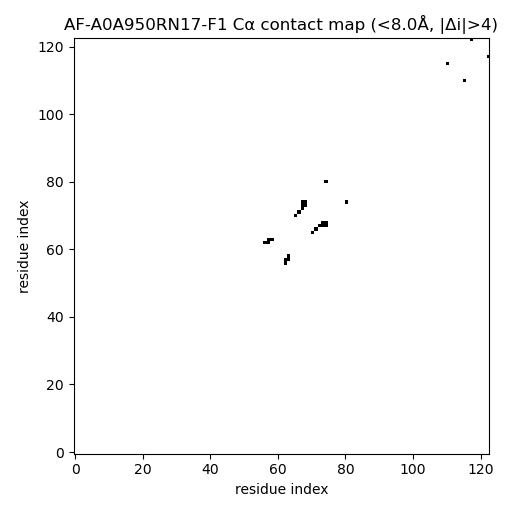7 SER A C 1
ATOM 730 O O . SER A 1 97 ? -48.049 -45.074 35.865 1.00 59.50 97 SER A O 1
ATOM 732 N N . ALA A 1 98 ? -50.021 -44.130 35.366 1.00 53.19 98 ALA A N 1
ATOM 733 C CA . ALA A 1 98 ? -50.879 -45.113 35.968 1.00 53.19 98 ALA A CA 1
ATOM 734 C C . ALA A 1 98 ? -50.830 -46.315 35.028 1.00 53.19 98 ALA A C 1
ATOM 736 O O . ALA A 1 98 ? -51.271 -46.245 33.883 1.00 53.19 98 ALA A O 1
ATOM 737 N N . ALA A 1 99 ? -50.196 -47.370 35.528 1.00 55.94 99 ALA A N 1
ATOM 738 C CA . ALA A 1 99 ? -50.159 -48.720 35.001 1.00 55.94 99 ALA A CA 1
ATOM 739 C C . ALA A 1 99 ? -51.199 -49.010 33.901 1.00 55.94 99 ALA A C 1
ATOM 741 O O . ALA A 1 99 ? -52.380 -49.209 34.175 1.00 55.94 99 ALA A O 1
ATOM 742 N N . ALA A 1 100 ? -50.725 -49.128 32.662 1.00 49.91 100 ALA A N 1
ATOM 743 C CA . ALA A 1 100 ? -51.446 -49.801 31.594 1.00 49.91 100 ALA A CA 1
ATOM 744 C C . ALA A 1 100 ? -50.443 -50.561 30.721 1.00 49.91 100 ALA A C 1
ATOM 746 O O . ALA A 1 100 ? -49.818 -50.009 29.821 1.00 49.91 100 ALA A O 1
ATOM 747 N N . GLY A 1 101 ? -50.308 -51.854 31.018 1.00 46.09 101 GLY A N 1
ATOM 748 C CA . GLY A 1 101 ? -49.704 -52.830 30.122 1.00 46.09 101 GLY A CA 1
ATOM 749 C C . GLY A 1 101 ? -48.252 -53.155 30.434 1.00 46.09 101 GLY A C 1
ATOM 750 O O . GLY A 1 101 ? -47.329 -52.539 29.911 1.00 46.09 101 GLY A O 1
ATOM 751 N N . ALA A 1 102 ? -48.057 -54.244 31.174 1.00 52.47 102 ALA A N 1
ATOM 752 C CA . ALA A 1 102 ? -46.945 -55.146 30.914 1.00 52.47 102 ALA A CA 1
ATOM 753 C C . ALA A 1 102 ? -47.067 -55.667 29.464 1.00 52.47 102 ALA A C 1
ATOM 755 O O . ALA A 1 102 ? -47.579 -56.753 29.214 1.00 52.47 102 ALA A O 1
ATOM 756 N N . GLY A 1 103 ? -46.672 -54.845 28.494 1.00 58.16 103 GLY A N 1
ATOM 757 C CA . GLY A 1 103 ? -46.306 -55.288 27.157 1.00 58.16 103 GLY A CA 1
ATOM 758 C C . GLY A 1 103 ? -44.833 -55.693 27.187 1.00 58.16 103 GLY A C 1
ATOM 759 O O . GLY A 1 103 ? -44.065 -55.071 27.927 1.00 58.16 103 GLY A O 1
ATOM 760 N N . PRO A 1 104 ? -44.413 -56.732 26.446 1.00 58.97 104 PRO A N 1
ATOM 761 C CA . PRO A 1 104 ? -43.026 -57.174 26.466 1.00 58.97 104 PRO A CA 1
ATOM 762 C C . PRO A 1 104 ? -42.115 -55.987 26.157 1.00 58.97 104 PRO A C 1
ATOM 764 O O . PRO A 1 104 ? -42.329 -55.275 25.172 1.00 58.97 104 PRO A O 1
ATOM 767 N N . ALA A 1 105 ? -41.123 -55.770 27.024 1.00 55.72 105 ALA A N 1
ATOM 768 C CA . ALA A 1 105 ? -40.035 -54.841 26.779 1.00 55.72 105 ALA A CA 1
ATOM 769 C C . ALA A 1 105 ? -39.514 -55.118 25.367 1.00 55.72 105 ALA A C 1
ATOM 771 O O . ALA A 1 105 ? -38.968 -56.195 25.114 1.00 55.72 105 ALA A O 1
ATOM 772 N N . ARG A 1 106 ? -39.744 -54.193 24.423 1.00 63.44 106 ARG A N 1
ATOM 773 C CA . ARG A 1 106 ? -39.111 -54.302 23.109 1.00 63.44 106 ARG A CA 1
ATOM 774 C C . ARG A 1 106 ? -37.615 -54.358 23.391 1.00 63.44 106 ARG A C 1
ATOM 776 O O . ARG A 1 106 ? -37.121 -53.428 24.034 1.00 63.44 106 ARG A O 1
ATOM 783 N N . PRO A 1 107 ? -36.906 -55.422 22.985 1.00 63.53 107 PRO A N 1
ATOM 784 C CA . PRO A 1 107 ? -35.465 -55.427 23.113 1.00 63.53 107 PRO A CA 1
ATOM 785 C C . PRO A 1 107 ? -34.974 -54.198 22.356 1.00 63.53 107 PRO A C 1
ATOM 787 O O . PRO A 1 107 ? -35.286 -54.032 21.177 1.00 63.53 107 PRO A O 1
ATOM 790 N N . ALA A 1 108 ? -34.296 -53.293 23.066 1.00 64.25 108 ALA A N 1
ATOM 791 C CA . ALA A 1 108 ? -33.567 -52.209 22.436 1.00 64.25 108 ALA A CA 1
ATOM 792 C C . ALA A 1 108 ? -32.699 -52.858 21.358 1.00 64.25 108 ALA A C 1
ATOM 794 O O . ALA A 1 108 ? -31.895 -53.738 21.673 1.00 64.25 108 ALA A O 1
ATOM 795 N N . ASP A 1 109 ? -32.960 -52.530 20.094 1.00 67.25 109 ASP A N 1
ATOM 796 C CA . ASP A 1 109 ? -32.286 -53.161 18.970 1.00 67.25 109 ASP A CA 1
ATOM 797 C C . ASP A 1 109 ? -30.795 -52.826 19.108 1.00 67.25 109 ASP A C 1
ATOM 799 O O . ASP A 1 109 ? -30.377 -51.689 18.898 1.00 67.25 109 ASP A O 1
ATOM 803 N N . GLN A 1 110 ? -29.992 -53.798 19.555 1.00 69.12 110 GLN A N 1
ATOM 804 C CA . GLN A 1 110 ? -28.568 -53.615 19.883 1.00 69.12 110 GLN A CA 1
ATOM 805 C C . GLN A 1 110 ? -27.708 -53.412 18.628 1.00 69.12 110 GLN A C 1
ATOM 807 O O . GLN A 1 110 ? -26.477 -53.434 18.684 1.00 69.12 110 GLN A O 1
ATOM 812 N N . ARG A 1 111 ? -28.342 -53.262 17.463 1.00 80.25 111 ARG A N 1
ATOM 813 C CA . ARG A 1 111 ? -27.645 -53.059 16.207 1.00 80.25 111 ARG A CA 1
ATOM 814 C C . ARG A 1 111 ? -27.031 -51.660 16.182 1.00 80.25 111 ARG A C 1
ATOM 816 O O . ARG A 1 111 ? -27.734 -50.679 16.428 1.00 80.25 111 ARG A O 1
ATOM 823 N N . PRO A 1 112 ? -25.732 -51.554 15.860 1.00 83.94 112 PRO A N 1
ATOM 824 C CA . PRO A 1 112 ? -25.056 -50.271 15.789 1.00 83.94 112 PRO A CA 1
ATOM 825 C C . PRO A 1 112 ? -25.732 -49.372 14.749 1.00 83.94 112 PRO A C 1
ATOM 827 O O . PRO A 1 112 ? -26.112 -49.825 13.669 1.00 83.94 112 PRO A O 1
ATOM 830 N N . ILE A 1 113 ? -25.863 -48.091 15.093 1.00 85.12 113 ILE A N 1
ATOM 831 C CA . ILE A 1 113 ? -26.686 -47.089 14.396 1.00 85.12 113 ILE A CA 1
ATOM 832 C C . ILE A 1 113 ? -26.421 -47.025 12.883 1.00 85.12 113 ILE A C 1
ATOM 834 O O . ILE A 1 113 ? -27.359 -46.891 12.106 1.00 85.12 113 ILE A O 1
ATOM 838 N N . TRP A 1 114 ? -25.178 -47.202 12.430 1.00 90.69 114 TRP A N 1
ATOM 839 C CA . TRP A 1 114 ? -24.833 -47.172 11.001 1.00 90.69 114 TRP A CA 1
ATOM 840 C C . TRP A 1 114 ? -25.556 -48.245 10.172 1.00 90.69 114 TRP A C 1
ATOM 842 O O . TRP A 1 114 ? -25.857 -48.020 9.003 1.00 90.69 114 TRP A O 1
ATOM 852 N N . ARG A 1 115 ? -25.856 -49.401 10.778 1.00 87.62 115 ARG A N 1
ATOM 853 C CA . ARG A 1 115 ? -26.522 -50.522 10.105 1.00 87.62 115 ARG A CA 1
ATOM 854 C C . ARG A 1 115 ? -27.997 -50.216 9.855 1.00 87.62 115 ARG A C 1
ATOM 856 O O . ARG A 1 115 ? -28.520 -50.581 8.816 1.00 87.62 115 ARG A O 1
ATOM 863 N N . GLN A 1 116 ? -28.623 -49.471 10.769 1.00 88.12 116 GLN A N 1
ATOM 864 C CA . GLN A 1 116 ? -29.995 -48.983 10.615 1.00 88.12 116 GLN A CA 1
ATOM 865 C C . GLN A 1 116 ? -30.093 -47.978 9.459 1.00 88.12 116 GLN A C 1
ATOM 867 O O . GLN A 1 116 ? -31.032 -48.030 8.675 1.00 88.12 116 GLN A O 1
ATOM 872 N N . TRP A 1 117 ? -29.096 -47.100 9.313 1.00 89.06 117 TRP A N 1
ATOM 873 C CA . TRP A 1 117 ? -29.040 -46.160 8.191 1.00 89.06 117 TRP A CA 1
ATOM 874 C C . TRP A 1 117 ? -28.804 -46.854 6.851 1.00 89.06 117 TRP A C 1
ATOM 876 O O . TRP A 1 117 ? -29.406 -46.468 5.856 1.00 89.06 117 TRP A O 1
ATOM 886 N N . TRP A 1 118 ? -27.967 -47.890 6.816 1.00 91.62 118 TRP A N 1
ATOM 887 C CA . TRP A 1 118 ? -27.693 -48.634 5.588 1.00 91.62 118 TRP A CA 1
ATOM 888 C C . TRP A 1 118 ? -28.958 -49.261 4.983 1.00 91.62 118 TRP A C 1
ATOM 890 O O . TRP A 1 118 ? -29.197 -49.113 3.787 1.00 91.62 118 TRP A O 1
ATOM 900 N N . ASP A 1 119 ? -29.796 -49.886 5.814 1.00 89.62 119 ASP A N 1
ATOM 901 C CA . ASP A 1 119 ? -31.048 -50.510 5.369 1.00 89.62 119 ASP A CA 1
ATOM 902 C C . ASP A 1 119 ? -32.057 -49.475 4.838 1.00 89.62 119 ASP A C 1
ATOM 904 O O . ASP A 1 119 ? -32.798 -49.759 3.905 1.00 89.62 119 ASP A O 1
ATOM 908 N N . VAL A 1 120 ? -32.068 -48.249 5.375 1.00 89.50 120 VAL A N 1
ATOM 909 C CA . VAL A 1 120 ? -32.947 -47.172 4.876 1.00 89.50 120 VAL A CA 1
ATOM 910 C C . VAL A 1 120 ? -32.560 -46.727 3.465 1.00 89.50 120 VAL A C 1
ATOM 912 O O . VAL A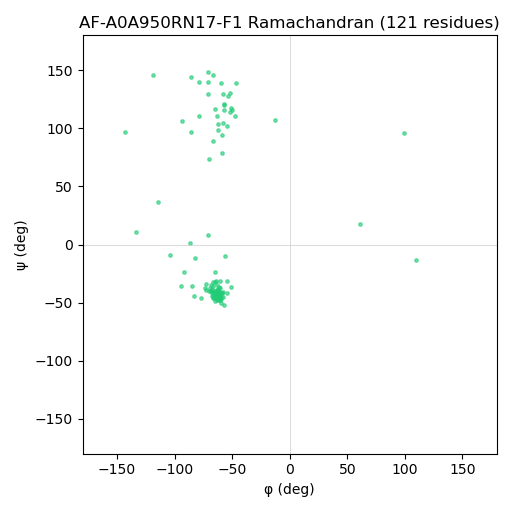 1 120 ? -33.429 -46.374 2.673 1.00 89.50 120 VAL A O 1
ATOM 915 N N . PHE A 1 121 ? -31.265 -46.714 3.149 1.00 89.00 121 PHE A N 1
ATOM 916 C CA . PHE A 1 121 ? -30.778 -46.202 1.867 1.00 89.00 121 PHE A CA 1
ATOM 917 C C . PHE A 1 121 ? -30.652 -47.271 0.778 1.00 89.00 121 PHE A C 1
ATOM 919 O O . PHE A 1 121 ? -30.675 -46.922 -0.401 1.00 89.00 121 PHE A O 1
ATOM 926 N N . PHE A 1 122 ? -30.513 -48.546 1.147 1.00 88.69 122 PHE A N 1
ATOM 927 C CA . PHE A 1 122 ? -30.197 -49.627 0.205 1.00 88.69 122 PHE A CA 1
ATOM 928 C C . PHE A 1 122 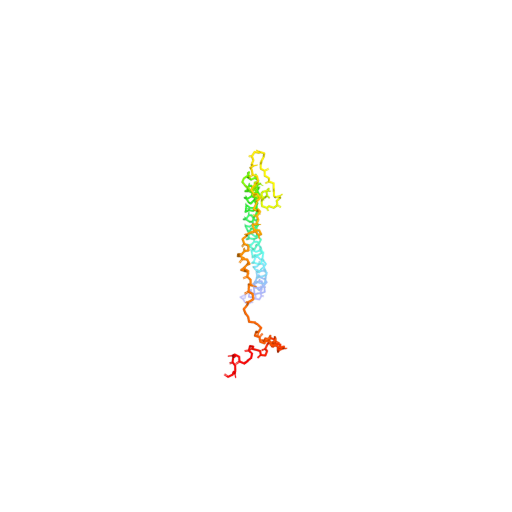? -31.063 -50.889 0.372 1.00 88.69 122 PHE A C 1
ATOM 930 O O . PHE A 1 122 ? -30.716 -51.923 -0.201 1.00 88.69 122 PHE A O 1
ATOM 937 N N . GLY A 1 123 ? -32.137 -50.815 1.165 1.00 58.44 123 GLY A N 1
ATOM 938 C CA . GLY A 1 123 ? -33.101 -51.898 1.401 1.00 58.44 123 GLY A CA 1
ATOM 939 C C . GLY A 1 123 ? -34.161 -52.033 0.319 1.00 58.44 123 GLY A C 1
ATOM 940 O O . GLY A 1 123 ? -34.762 -51.000 -0.053 1.00 58.44 123 GLY A O 1
#